Protein AF-X1JF22-F1 (afdb_monomer_lite)

Secondary structure (DSSP, 8-state):
---GGGPPP-S--HHHHHHHHHHHHHTTSB-TTSPBPTT-TTEEE-TTS-EEEEEE-TT-------S-------------TT---EEEEHHHHHHHHHHHHHHHHHHHHHHHHHT--GGG-------STTTTS--HHHHHHTTSS-----

Radius of gyration: 18.26 Å; chains: 1; bounding box: 44×34×52 Å

InterPro domains:
  IPR027980 RamQ-like, C-terminal domain [PF14574] (2-57)
  IPR027980 RamQ-like, C-terminal domain [PF14574] (82-149)
  IPR052911 Corrinoid activation enzyme [PTHR42895] (2-148)

pLDDT: mean 80.98, std 18.31, range [30.81, 97.81]

Sequence (150 aa):
VQTINDIKPVGICGSGILDAIAELLKAGIINRNGKFKTDLDCVRRDSKGEFSYILTPSGGGNRRRENSNVLENSKCFTKRCGEKDISINQKDIVEIQLAKGAIRAGIEVLLEHADISFKDIDRIIIAGAFGSYIDPKNVINIGMFPNVQL

Organism: NCBI:txid412755

Structure (mmCIF, N/CA/C/O backbone):
data_AF-X1JF22-F1
#
_entry.id   AF-X1JF22-F1
#
loop_
_atom_site.group_PDB
_atom_site.id
_atom_site.type_symbol
_atom_site.label_atom_id
_atom_site.label_alt_id
_atom_site.label_comp_id
_atom_site.label_asym_id
_atom_site.label_entity_id
_atom_site.label_seq_id
_atom_site.pdbx_PDB_ins_code
_atom_site.Cartn_x
_atom_site.Cartn_y
_atom_site.Cartn_z
_atom_site.occupancy
_atom_site.B_iso_or_equiv
_atom_site.auth_seq_id
_atom_site.auth_comp_id
_atom_site.auth_asym_id
_atom_site.auth_atom_id
_atom_site.pdbx_PDB_model_num
ATOM 1 N N . VAL A 1 1 ? -1.233 -5.482 -15.614 1.00 69.31 1 VAL A N 1
ATOM 2 C CA . VAL A 1 1 ? -1.020 -4.037 -15.392 1.00 69.31 1 VAL A CA 1
ATOM 3 C C . VAL A 1 1 ? -2.207 -3.332 -15.999 1.00 69.31 1 VAL A C 1
ATOM 5 O O . VAL A 1 1 ? -2.452 -3.551 -17.177 1.00 69.31 1 VAL A O 1
ATOM 8 N N . GLN A 1 2 ? -2.963 -2.602 -15.187 1.00 82.19 2 GLN A N 1
ATOM 9 C CA . GLN A 1 2 ? -4.057 -1.746 -15.636 1.00 82.19 2 GLN A CA 1
ATOM 10 C C . GLN A 1 2 ? -3.565 -0.300 -15.586 1.00 82.19 2 GLN A C 1
ATOM 12 O O . GLN A 1 2 ? -2.798 0.053 -14.688 1.00 82.19 2 GLN A O 1
ATOM 17 N N . THR A 1 3 ? -3.959 0.518 -16.556 1.00 85.69 3 THR A N 1
ATOM 18 C CA . THR A 1 3 ? -3.558 1.925 -16.642 1.00 85.69 3 THR A CA 1
ATOM 19 C C . THR A 1 3 ? -4.784 2.824 -16.743 1.00 85.69 3 THR A C 1
ATOM 21 O O . THR A 1 3 ? -5.867 2.387 -17.132 1.00 85.69 3 THR A O 1
ATOM 24 N N . ILE A 1 4 ? -4.627 4.095 -16.371 1.00 83.94 4 ILE A N 1
ATOM 25 C CA . ILE A 1 4 ? -5.683 5.099 -16.544 1.00 83.94 4 ILE A CA 1
ATOM 26 C C . ILE A 1 4 ? -5.905 5.287 -18.048 1.00 83.94 4 ILE A C 1
ATOM 28 O O . ILE A 1 4 ? -4.940 5.507 -18.776 1.00 83.94 4 ILE A O 1
ATOM 32 N N . ASN A 1 5 ? -7.154 5.203 -18.508 1.00 86.19 5 ASN A N 1
ATOM 33 C CA . ASN A 1 5 ? -7.537 5.286 -19.926 1.00 86.19 5 ASN A CA 1
ATOM 34 C C . ASN A 1 5 ? -6.888 4.228 -20.840 1.00 86.19 5 ASN A C 1
ATOM 36 O O . ASN A 1 5 ? -6.827 4.438 -22.049 1.00 86.19 5 ASN A O 1
ATOM 40 N N . ASP A 1 6 ? -6.376 3.120 -20.289 1.00 83.56 6 ASP A N 1
ATOM 41 C CA . ASP A 1 6 ? -5.754 2.032 -21.059 1.00 83.56 6 ASP A CA 1
ATOM 42 C C . ASP A 1 6 ? -4.573 2.463 -21.960 1.00 83.56 6 ASP A C 1
ATOM 44 O O . ASP A 1 6 ? -4.222 1.783 -22.928 1.00 83.56 6 ASP A O 1
ATOM 48 N N . ILE A 1 7 ? -3.915 3.585 -21.636 1.00 85.25 7 ILE A N 1
ATOM 49 C CA . ILE A 1 7 ? -2.744 4.083 -22.376 1.00 85.25 7 ILE A CA 1
ATOM 50 C C . ILE A 1 7 ? -1.431 3.493 -21.846 1.00 85.25 7 ILE A C 1
ATOM 52 O O . ILE A 1 7 ? -1.379 2.899 -20.765 1.00 85.25 7 ILE A O 1
ATOM 56 N N . LYS A 1 8 ? -0.337 3.679 -22.601 1.00 82.62 8 LYS A N 1
ATOM 57 C CA . LYS A 1 8 ? 1.008 3.229 -22.205 1.00 82.62 8 LYS A CA 1
ATOM 58 C C . LYS A 1 8 ? 1.359 3.778 -20.809 1.00 82.62 8 LYS A C 1
ATOM 60 O O . LYS A 1 8 ? 1.270 4.990 -20.606 1.00 82.62 8 LYS A O 1
ATOM 65 N N . PRO A 1 9 ? 1.775 2.923 -19.857 1.00 86.75 9 PRO A N 1
ATOM 66 C CA . PRO A 1 9 ? 2.125 3.379 -18.521 1.00 86.75 9 PRO A CA 1
ATOM 67 C C . PRO A 1 9 ? 3.393 4.236 -18.572 1.00 86.75 9 PRO A C 1
ATOM 69 O O . PRO A 1 9 ? 4.369 3.882 -19.234 1.00 86.75 9 PRO A O 1
ATOM 72 N N . VAL A 1 10 ? 3.370 5.354 -17.849 1.00 87.38 10 VAL A N 1
ATOM 73 C CA . VAL A 1 10 ? 4.506 6.288 -17.709 1.00 87.38 10 VAL A CA 1
ATOM 74 C C . VAL A 1 10 ? 4.957 6.459 -16.257 1.00 87.38 10 VAL A C 1
ATOM 76 O O . VAL A 1 10 ? 5.963 7.105 -15.988 1.00 87.38 10 VAL A O 1
ATOM 79 N N . GLY A 1 11 ? 4.215 5.878 -15.315 1.00 88.06 11 GLY A N 1
ATOM 80 C CA . GLY A 1 11 ? 4.462 5.977 -13.885 1.00 88.06 11 GLY A CA 1
ATOM 81 C C . GLY A 1 11 ? 3.453 5.156 -13.091 1.00 88.06 11 GLY A C 1
ATOM 82 O O . GLY A 1 11 ? 2.693 4.368 -13.659 1.00 88.06 11 GLY A O 1
ATOM 83 N N . ILE A 1 12 ? 3.459 5.353 -11.775 1.00 89.50 12 ILE A N 1
ATOM 84 C CA . ILE A 1 12 ? 2.607 4.647 -10.815 1.00 89.50 12 ILE A CA 1
ATOM 85 C C . ILE A 1 12 ? 1.778 5.700 -10.070 1.00 89.50 12 ILE A C 1
ATOM 87 O O . ILE A 1 12 ? 2.329 6.684 -9.581 1.00 89.50 12 ILE A O 1
ATOM 91 N N . CYS A 1 13 ? 0.458 5.527 -10.006 1.00 89.50 13 CYS A N 1
ATOM 92 C CA . CYS A 1 13 ? -0.422 6.386 -9.208 1.00 89.50 13 CYS A CA 1
ATOM 93 C C . CYS A 1 13 ? -0.456 5.946 -7.729 1.00 89.50 13 CYS A C 1
ATOM 95 O O . CYS A 1 13 ? 0.029 4.871 -7.382 1.00 89.50 13 CYS A O 1
ATOM 97 N N . GLY A 1 14 ? -1.066 6.761 -6.859 1.00 86.88 14 GLY A N 1
ATOM 98 C CA . GLY A 1 14 ? -1.139 6.497 -5.413 1.00 86.88 14 GLY A CA 1
ATOM 99 C C . GLY A 1 14 ? -1.816 5.171 -5.033 1.00 86.88 14 GLY A C 1
ATOM 100 O O . GLY A 1 14 ? -1.281 4.428 -4.217 1.00 86.88 14 GLY A O 1
ATOM 101 N N . SER A 1 15 ? -2.946 4.824 -5.658 1.00 87.19 15 SER A N 1
ATOM 102 C CA . SER A 1 15 ? -3.576 3.510 -5.447 1.00 87.19 15 SER A CA 1
ATOM 103 C C . SER A 1 15 ? -2.717 2.376 -6.016 1.00 87.19 15 SER A C 1
ATOM 105 O O . SER A 1 15 ? -2.507 1.363 -5.357 1.00 87.19 15 SER A O 1
ATOM 107 N N . GLY A 1 16 ? -2.122 2.588 -7.195 1.00 89.94 16 GLY A N 1
ATOM 108 C CA . GLY A 1 16 ? -1.287 1.596 -7.868 1.00 89.94 16 GLY A CA 1
ATOM 109 C C . GLY A 1 16 ? -0.031 1.200 -7.088 1.00 89.94 16 GLY A C 1
ATOM 110 O O . GLY A 1 16 ? 0.343 0.030 -7.114 1.00 89.94 16 GLY A O 1
ATOM 111 N N . ILE A 1 17 ? 0.616 2.133 -6.377 1.00 91.44 17 ILE A N 1
ATOM 112 C CA . ILE A 1 17 ? 1.798 1.804 -5.563 1.00 91.44 17 ILE A CA 1
ATOM 113 C C . ILE A 1 17 ? 1.416 0.978 -4.330 1.00 91.44 17 ILE A C 1
ATOM 115 O O . ILE A 1 17 ? 2.136 0.046 -3.973 1.00 91.44 17 ILE A O 1
ATOM 119 N N . LEU A 1 18 ? 0.266 1.263 -3.716 1.00 90.62 18 LEU A N 1
ATOM 120 C CA . LEU A 1 18 ? -0.220 0.496 -2.572 1.00 90.62 18 LEU A CA 1
ATOM 121 C C . LEU A 1 18 ? -0.640 -0.913 -2.960 1.00 90.62 18 LEU A C 1
ATOM 123 O O . LEU A 1 18 ? -0.215 -1.861 -2.303 1.00 90.62 18 LEU A O 1
ATOM 127 N N . ASP A 1 19 ? -1.406 -1.057 -4.040 1.00 90.50 19 ASP A N 1
ATOM 128 C CA . ASP A 1 19 ? -1.803 -2.368 -4.552 1.00 90.50 19 ASP A CA 1
ATOM 129 C C . ASP A 1 19 ? -0.579 -3.192 -4.955 1.00 90.50 19 ASP A C 1
ATOM 131 O O . ASP A 1 19 ? -0.483 -4.376 -4.632 1.00 90.50 19 ASP A O 1
ATOM 135 N N . ALA A 1 20 ? 0.407 -2.558 -5.596 1.00 92.12 20 ALA A N 1
ATOM 136 C CA . ALA A 1 20 ? 1.654 -3.224 -5.931 1.00 92.12 20 ALA A CA 1
ATOM 137 C C . ALA A 1 20 ? 2.394 -3.712 -4.678 1.00 92.12 20 ALA A C 1
ATOM 139 O O . ALA A 1 20 ? 2.802 -4.868 -4.634 1.00 92.12 20 ALA A O 1
ATOM 140 N N . ILE A 1 21 ? 2.541 -2.883 -3.641 1.00 94.56 21 ILE A N 1
ATOM 141 C CA . ILE A 1 21 ? 3.206 -3.288 -2.391 1.00 94.56 21 ILE A CA 1
ATOM 142 C C . ILE A 1 21 ? 2.423 -4.383 -1.661 1.00 94.56 21 ILE A C 1
ATOM 144 O O . ILE A 1 21 ? 3.035 -5.324 -1.152 1.00 94.56 21 ILE A O 1
ATOM 148 N N . ALA A 1 22 ? 1.092 -4.298 -1.634 1.00 93.69 22 ALA A N 1
ATOM 149 C CA . ALA A 1 22 ? 0.237 -5.325 -1.050 1.00 93.69 22 ALA A CA 1
ATOM 150 C C . ALA A 1 22 ? 0.435 -6.679 -1.747 1.00 93.69 22 ALA A C 1
ATOM 152 O O . ALA A 1 22 ? 0.639 -7.696 -1.081 1.00 93.69 22 ALA A O 1
ATOM 153 N N . GLU A 1 23 ? 0.465 -6.690 -3.080 1.00 92.94 23 GLU A N 1
ATOM 154 C CA . GLU A 1 23 ? 0.693 -7.907 -3.857 1.00 92.94 23 GLU A CA 1
ATOM 155 C C . GLU A 1 23 ? 2.144 -8.405 -3.757 1.00 92.94 23 GLU A C 1
ATOM 157 O O . GLU A 1 23 ? 2.357 -9.611 -3.647 1.00 92.94 23 GLU A O 1
ATOM 162 N N . LEU A 1 24 ? 3.150 -7.524 -3.689 1.00 93.88 24 LEU A N 1
ATOM 163 C CA . LEU A 1 24 ? 4.543 -7.921 -3.427 1.00 93.88 24 LEU A CA 1
ATOM 164 C C . LEU A 1 24 ? 4.694 -8.596 -2.057 1.00 93.88 24 LEU A C 1
ATOM 166 O O . LEU A 1 24 ? 5.428 -9.581 -1.931 1.00 93.88 24 LEU A O 1
ATOM 170 N N . LEU A 1 25 ? 4.006 -8.080 -1.035 1.00 94.44 25 LEU A N 1
ATOM 171 C CA . LEU A 1 25 ? 3.996 -8.658 0.307 1.00 94.44 25 LEU A CA 1
ATOM 172 C C . LEU A 1 25 ? 3.295 -10.020 0.312 1.00 94.44 25 LEU A C 1
ATOM 174 O O . LEU A 1 25 ? 3.820 -10.987 0.860 1.00 94.44 25 LEU A O 1
ATOM 178 N N . LYS A 1 26 ? 2.131 -10.113 -0.335 1.00 92.56 26 LYS A N 1
ATOM 179 C CA . LYS A 1 26 ? 1.332 -11.341 -0.448 1.00 92.56 26 LYS A CA 1
ATOM 180 C C . LYS A 1 26 ? 2.043 -12.437 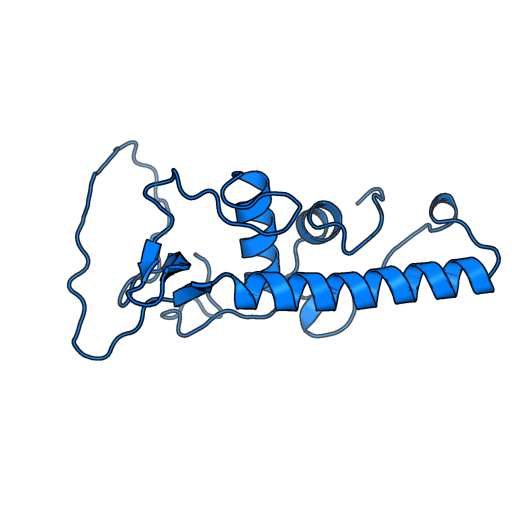-1.241 1.00 92.56 26 LYS A C 1
ATOM 182 O O . LYS A 1 26 ? 2.013 -13.595 -0.838 1.00 92.56 26 LYS A O 1
ATOM 187 N N . ALA A 1 27 ? 2.726 -12.073 -2.325 1.00 92.25 27 ALA A N 1
ATOM 188 C CA . ALA A 1 27 ? 3.573 -12.975 -3.104 1.00 92.25 27 ALA A CA 1
ATOM 189 C C . ALA A 1 27 ? 4.874 -13.350 -2.369 1.00 92.25 27 ALA A C 1
ATOM 191 O O . ALA A 1 27 ? 5.632 -14.197 -2.838 1.00 92.25 27 ALA A O 1
ATOM 192 N N . GLY A 1 28 ? 5.159 -12.717 -1.225 1.00 92.56 28 GLY A N 1
ATOM 193 C CA . GLY A 1 28 ? 6.364 -12.952 -0.443 1.00 92.56 28 GLY A CA 1
ATOM 194 C C . GLY A 1 28 ? 7.642 -12.474 -1.128 1.00 92.56 28 GLY A C 1
ATOM 195 O O . GLY A 1 28 ? 8.713 -12.947 -0.753 1.00 92.56 28 GLY A O 1
ATOM 196 N N . ILE A 1 29 ? 7.540 -11.571 -2.109 1.00 94.75 29 ILE A N 1
ATOM 197 C CA . ILE A 1 29 ? 8.678 -10.921 -2.778 1.00 94.75 29 ILE A CA 1
ATOM 198 C C . ILE A 1 29 ? 9.336 -9.918 -1.829 1.00 94.75 29 ILE A C 1
ATOM 200 O O . ILE A 1 29 ? 10.558 -9.783 -1.811 1.00 94.75 29 ILE A O 1
ATOM 204 N N . ILE A 1 30 ? 8.526 -9.258 -0.999 1.00 95.25 30 ILE A N 1
ATOM 205 C CA . ILE A 1 30 ? 8.992 -8.489 0.154 1.00 95.25 30 ILE A CA 1
ATOM 206 C C . ILE A 1 30 ? 8.508 -9.146 1.445 1.00 95.25 30 ILE A C 1
ATOM 208 O O . ILE A 1 30 ? 7.449 -9.773 1.489 1.00 95.25 30 ILE A O 1
ATOM 212 N N . ASN A 1 31 ? 9.287 -9.014 2.515 1.00 94.56 31 ASN A N 1
ATOM 213 C CA . ASN A 1 31 ? 8.860 -9.433 3.848 1.00 94.56 31 ASN A CA 1
ATOM 214 C C . ASN A 1 31 ? 8.077 -8.318 4.569 1.00 94.56 31 ASN A C 1
ATOM 216 O O . ASN A 1 31 ? 7.958 -7.197 4.078 1.00 94.56 31 ASN A O 1
ATOM 220 N N . ARG A 1 32 ? 7.568 -8.603 5.777 1.00 91.69 32 ARG A N 1
ATOM 221 C CA . ARG A 1 32 ? 6.813 -7.626 6.591 1.00 91.69 32 ARG A CA 1
ATOM 222 C C . ARG A 1 32 ? 7.611 -6.372 6.961 1.00 91.69 32 ARG A C 1
ATOM 224 O O . ARG A 1 32 ? 7.019 -5.319 7.176 1.00 91.69 32 ARG A O 1
ATOM 231 N N . ASN A 1 33 ? 8.938 -6.476 6.985 1.00 93.00 33 ASN A N 1
ATOM 232 C CA . ASN A 1 33 ? 9.834 -5.347 7.232 1.00 93.00 33 ASN A CA 1
ATOM 233 C C . ASN A 1 33 ? 10.095 -4.532 5.955 1.00 93.00 33 ASN A C 1
ATOM 235 O O . ASN A 1 33 ? 10.828 -3.553 6.006 1.00 93.00 33 ASN A O 1
ATOM 239 N N . GLY A 1 34 ? 9.505 -4.912 4.817 1.00 93.00 34 GLY A N 1
ATOM 24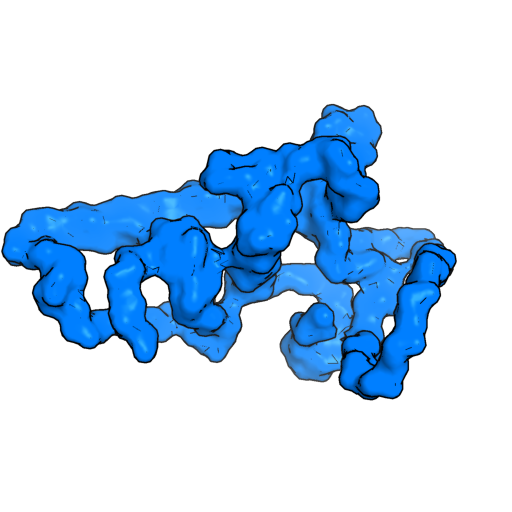0 C CA . GLY A 1 34 ? 9.648 -4.222 3.538 1.00 93.00 34 GLY A CA 1
ATOM 241 C C . GLY A 1 34 ? 10.932 -4.559 2.785 1.00 93.00 34 GLY A C 1
ATOM 242 O O . GLY A 1 34 ? 11.216 -3.913 1.784 1.00 93.00 34 GLY A O 1
ATOM 243 N N . LYS A 1 35 ? 11.716 -5.551 3.229 1.00 94.75 35 LYS A N 1
ATOM 244 C CA . LYS A 1 35 ? 12.933 -5.967 2.518 1.00 94.75 35 LYS A CA 1
ATOM 245 C C . LYS A 1 35 ? 12.597 -6.939 1.399 1.00 94.75 35 LYS A C 1
ATOM 247 O O . LYS A 1 35 ? 11.854 -7.896 1.630 1.00 94.75 35 LYS A O 1
ATOM 252 N N . PHE A 1 36 ? 13.205 -6.732 0.236 1.00 94.69 36 PHE A N 1
ATOM 253 C CA . PHE A 1 36 ? 13.170 -7.702 -0.853 1.00 94.69 36 PHE A CA 1
ATOM 254 C C . PHE A 1 36 ? 13.827 -9.026 -0.459 1.00 94.69 36 PHE A C 1
ATOM 256 O O . PHE A 1 36 ? 14.860 -9.058 0.213 1.00 94.69 36 PHE A O 1
ATOM 263 N N . LYS A 1 37 ? 13.235 -10.121 -0.929 1.00 91.44 37 LYS A N 1
ATOM 264 C CA . LYS A 1 37 ? 13.880 -11.427 -0.980 1.00 91.44 37 LYS A CA 1
ATOM 265 C C . LYS A 1 37 ? 14.850 -11.467 -2.158 1.00 91.44 37 LYS A C 1
ATOM 267 O O . LYS A 1 37 ? 14.462 -11.234 -3.299 1.00 91.44 37 LYS A O 1
ATOM 272 N N . THR A 1 38 ? 16.124 -11.696 -1.860 1.00 85.88 38 THR A N 1
ATOM 273 C CA . THR A 1 38 ? 17.235 -11.549 -2.815 1.00 85.88 38 THR A CA 1
ATOM 274 C C . THR A 1 38 ? 17.524 -12.815 -3.618 1.00 85.88 38 THR A C 1
ATOM 276 O O . THR A 1 38 ? 18.348 -12.787 -4.521 1.00 85.88 38 THR A O 1
ATOM 279 N N . ASP A 1 39 ? 16.884 -13.923 -3.259 1.00 86.06 39 ASP A N 1
ATOM 280 C CA . ASP A 1 39 ? 16.957 -15.237 -3.902 1.00 86.06 39 ASP A CA 1
ATOM 281 C C . ASP A 1 39 ? 15.976 -15.388 -5.077 1.00 86.06 39 ASP A C 1
ATOM 283 O O . ASP A 1 39 ? 15.916 -16.443 -5.700 1.00 86.06 39 ASP A O 1
ATOM 287 N N . LEU A 1 40 ? 15.204 -14.343 -5.389 1.00 83.50 40 LEU A N 1
ATOM 288 C CA . LEU A 1 40 ? 14.202 -14.360 -6.449 1.00 83.50 40 LEU A CA 1
ATOM 289 C C . LEU A 1 40 ? 14.732 -13.726 -7.739 1.00 83.50 40 LEU A C 1
ATOM 291 O O . LEU A 1 40 ? 15.084 -12.547 -7.754 1.00 83.50 40 LEU A O 1
ATOM 295 N N . ASP A 1 41 ? 14.643 -14.459 -8.852 1.00 80.38 41 ASP A N 1
ATOM 296 C CA . ASP A 1 41 ? 15.031 -13.982 -10.193 1.00 80.38 41 ASP A CA 1
ATOM 297 C C . ASP A 1 41 ? 14.274 -12.717 -10.641 1.00 80.38 41 ASP A C 1
ATOM 299 O O . ASP A 1 41 ? 14.742 -11.948 -11.484 1.00 80.38 41 ASP A O 1
ATOM 303 N N . CYS A 1 42 ? 13.075 -12.491 -10.095 1.00 80.19 42 CYS A N 1
ATOM 304 C CA . CYS A 1 42 ? 12.243 -11.334 -10.418 1.00 80.19 42 CYS A CA 1
ATOM 305 C C . CYS A 1 42 ? 12.675 -10.038 -9.709 1.00 80.19 42 CYS A C 1
ATOM 307 O O . CYS A 1 42 ? 12.161 -8.967 -10.044 1.00 80.19 42 CYS A O 1
ATOM 309 N N . VAL A 1 43 ? 13.620 -10.110 -8.766 1.00 87.00 43 VAL A N 1
ATOM 310 C CA . VAL A 1 43 ? 14.194 -8.952 -8.076 1.00 87.00 43 VAL A CA 1
ATOM 311 C C . VAL A 1 43 ? 15.554 -8.639 -8.690 1.00 87.00 43 VAL A C 1
ATOM 313 O O . VAL A 1 43 ? 16.486 -9.437 -8.646 1.00 87.00 43 VAL A O 1
ATOM 316 N N . ARG A 1 44 ? 15.691 -7.443 -9.262 1.00 87.44 44 ARG A N 1
ATOM 317 C CA . ARG A 1 44 ? 16.952 -6.984 -9.847 1.00 87.44 44 ARG A CA 1
ATOM 318 C C . ARG A 1 44 ? 17.775 -6.224 -8.826 1.00 87.44 44 ARG A C 1
ATOM 320 O O . ARG A 1 44 ? 17.232 -5.461 -8.031 1.00 87.44 44 ARG A O 1
ATOM 327 N N . ARG A 1 45 ? 19.092 -6.372 -8.927 1.00 88.56 45 ARG A N 1
ATOM 328 C CA . ARG A 1 45 ? 20.072 -5.576 -8.192 1.00 88.56 45 ARG A CA 1
ATOM 329 C C . ARG A 1 45 ? 20.838 -4.687 -9.165 1.00 88.56 45 ARG A C 1
ATOM 331 O O . ARG A 1 45 ? 21.323 -5.182 -10.182 1.00 88.56 45 ARG A O 1
ATOM 338 N N . ASP A 1 46 ? 20.909 -3.391 -8.888 1.00 85.94 46 ASP A N 1
ATOM 339 C CA . ASP A 1 46 ? 21.659 -2.453 -9.726 1.00 85.94 46 ASP A CA 1
ATOM 340 C C . ASP A 1 46 ? 23.164 -2.425 -9.383 1.00 85.94 46 ASP A C 1
ATOM 342 O O . ASP A 1 46 ? 23.635 -3.121 -8.479 1.00 85.94 46 ASP A O 1
ATOM 346 N N . SER A 1 47 ? 23.940 -1.615 -10.112 1.00 83.94 47 SER A N 1
ATOM 347 C CA . SER A 1 47 ? 25.390 -1.478 -9.901 1.00 83.94 47 SER A CA 1
ATOM 348 C C . SER A 1 47 ? 25.773 -0.838 -8.564 1.00 83.94 47 SER A C 1
ATOM 350 O O . SER A 1 47 ? 26.920 -0.968 -8.140 1.00 83.94 47 SER A O 1
ATOM 352 N N . LYS A 1 48 ? 24.836 -0.162 -7.892 1.00 85.81 48 LYS A N 1
ATOM 353 C CA . LYS A 1 48 ? 25.012 0.402 -6.547 1.00 85.81 48 LYS A CA 1
ATOM 354 C C . LYS A 1 48 ? 24.617 -0.593 -5.456 1.00 85.81 48 LYS A C 1
ATOM 356 O O . LYS A 1 48 ? 24.848 -0.336 -4.280 1.00 85.81 48 LYS A O 1
ATOM 361 N N . GLY A 1 49 ? 24.072 -1.743 -5.844 1.00 84.88 49 GLY A N 1
ATOM 362 C CA . GLY A 1 49 ? 23.637 -2.791 -4.941 1.00 84.88 49 GLY A CA 1
ATOM 363 C C . GLY A 1 49 ? 22.191 -2.651 -4.471 1.00 84.88 49 GLY A C 1
ATOM 364 O O . GLY A 1 49 ? 21.802 -3.436 -3.606 1.00 84.88 49 GLY A O 1
ATOM 365 N N . GLU A 1 50 ? 21.419 -1.719 -5.035 1.00 87.81 50 GLU A N 1
ATOM 366 C CA . GLU A 1 50 ? 20.022 -1.457 -4.686 1.00 87.81 50 GLU A CA 1
ATOM 367 C C . GLU A 1 50 ? 19.083 -2.459 -5.359 1.00 87.81 50 GL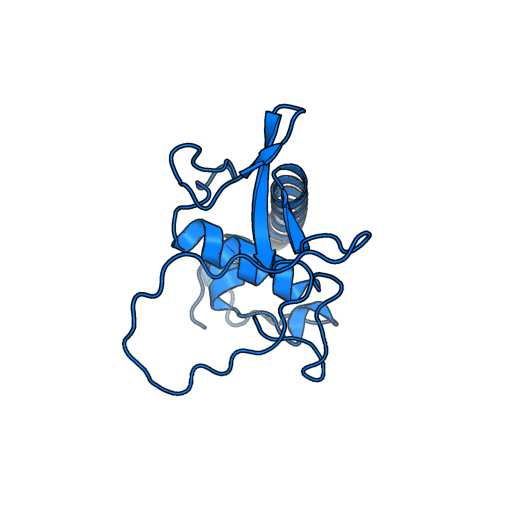U A C 1
ATOM 369 O O . GLU A 1 50 ? 19.241 -2.798 -6.536 1.00 87.81 50 GLU A O 1
ATOM 374 N N . PHE A 1 51 ? 18.082 -2.922 -4.609 1.00 90.94 51 PHE A N 1
ATOM 375 C CA . PHE A 1 51 ? 17.099 -3.887 -5.092 1.00 90.94 51 PHE A CA 1
ATOM 376 C C . PHE A 1 51 ? 15.864 -3.195 -5.670 1.00 90.94 51 PHE A C 1
ATOM 378 O O . PHE A 1 51 ? 15.357 -2.213 -5.120 1.00 90.94 51 PHE A O 1
ATOM 385 N N . SER A 1 52 ? 15.357 -3.740 -6.774 1.00 91.44 52 SER A N 1
ATOM 386 C CA . SER A 1 52 ? 14.148 -3.261 -7.435 1.00 91.44 52 SER A CA 1
ATOM 387 C C . SER A 1 52 ? 13.335 -4.395 -8.049 1.00 91.44 52 SER A C 1
ATOM 389 O O . SER A 1 52 ? 13.873 -5.402 -8.511 1.00 91.44 52 SER A O 1
ATOM 391 N N . TYR A 1 53 ? 12.023 -4.201 -8.091 1.00 92.19 53 TYR A N 1
ATOM 392 C CA . TYR A 1 53 ? 11.082 -5.060 -8.793 1.00 92.19 53 TYR A CA 1
ATOM 393 C C . TYR A 1 53 ? 10.479 -4.304 -9.975 1.00 92.19 53 TYR A C 1
ATOM 395 O O . TYR A 1 53 ? 9.955 -3.201 -9.813 1.00 92.19 53 TYR A O 1
ATOM 403 N N . ILE A 1 54 ? 10.534 -4.888 -11.170 1.00 89.62 54 ILE A N 1
ATOM 404 C CA . ILE A 1 54 ? 9.980 -4.268 -12.379 1.00 89.62 54 ILE A CA 1
ATOM 405 C C . ILE A 1 54 ? 8.502 -4.624 -12.496 1.00 89.62 54 ILE A C 1
ATOM 407 O O . ILE A 1 54 ? 8.151 -5.783 -12.700 1.00 89.62 54 ILE A O 1
ATOM 411 N N . LEU A 1 55 ? 7.638 -3.611 -12.422 1.00 86.44 55 LEU A N 1
ATOM 412 C CA . LEU A 1 55 ? 6.200 -3.769 -12.637 1.00 86.44 55 LEU A CA 1
ATOM 413 C C . LEU A 1 55 ? 5.868 -3.920 -14.117 1.00 86.44 55 LEU A C 1
ATOM 415 O O . LEU A 1 55 ? 5.040 -4.747 -14.496 1.00 86.44 55 LEU A O 1
ATOM 419 N N . THR A 1 56 ? 6.499 -3.101 -14.957 1.00 83.38 56 THR A N 1
ATOM 420 C CA . THR A 1 56 ? 6.376 -3.220 -16.405 1.00 83.38 56 THR A CA 1
ATOM 421 C C . THR A 1 56 ? 7.659 -2.755 -17.093 1.00 83.38 56 THR A C 1
ATOM 423 O O . THR A 1 56 ? 8.208 -1.707 -16.732 1.00 83.38 56 THR A O 1
ATOM 426 N N . PRO A 1 57 ? 8.174 -3.529 -18.062 1.00 74.44 57 PRO A N 1
ATOM 427 C CA . PRO A 1 57 ? 9.331 -3.124 -18.836 1.00 74.44 57 PRO A CA 1
ATOM 428 C C . PRO A 1 57 ? 8.986 -1.959 -19.764 1.00 74.44 57 PRO A C 1
ATOM 430 O O . PRO A 1 57 ? 7.853 -1.797 -20.229 1.00 74.44 57 PRO A O 1
ATOM 433 N N . SER A 1 58 ? 10.013 -1.180 -20.074 1.00 64.75 58 SER A N 1
ATOM 434 C CA . SER A 1 58 ? 10.008 -0.146 -21.104 1.00 64.75 58 SER A CA 1
ATOM 435 C C . SER A 1 58 ? 9.405 -0.673 -22.410 1.00 64.75 58 SER A C 1
ATOM 437 O O . SER A 1 58 ? 9.935 -1.608 -23.009 1.00 64.75 58 SER A O 1
ATOM 439 N N . GLY A 1 59 ? 8.277 -0.102 -22.840 1.00 57.56 59 GLY A N 1
ATOM 440 C CA . GLY A 1 59 ? 7.613 -0.478 -24.094 1.00 57.56 59 GLY A CA 1
ATOM 441 C C . GLY A 1 59 ? 6.479 -1.502 -23.968 1.00 57.56 59 GLY A C 1
ATOM 442 O O . GLY A 1 59 ? 5.824 -1.779 -24.969 1.00 57.56 59 GLY A O 1
ATOM 443 N N . GLY A 1 60 ? 6.198 -2.029 -22.771 1.00 55.50 60 GLY A N 1
ATOM 444 C CA . GLY A 1 60 ? 5.091 -2.959 -22.528 1.00 55.50 60 GLY A CA 1
ATOM 445 C C . GLY A 1 60 ? 3.840 -2.282 -21.957 1.00 55.50 60 GLY A C 1
ATOM 446 O O . GLY A 1 60 ? 3.873 -1.756 -20.845 1.00 55.50 60 GLY A O 1
ATOM 447 N N . GLY A 1 61 ? 2.721 -2.338 -22.688 1.00 48.25 61 GLY A N 1
ATOM 448 C CA . GLY A 1 61 ? 1.385 -1.951 -22.218 1.00 48.25 61 GLY A CA 1
ATOM 449 C C . GLY A 1 61 ? 0.285 -2.805 -22.867 1.00 48.25 61 GLY A C 1
ATOM 450 O O . GLY A 1 61 ? 0.332 -3.047 -24.066 1.00 48.25 61 GLY A O 1
ATOM 451 N N . ASN A 1 62 ? -0.660 -3.269 -22.039 1.00 46.88 62 ASN A N 1
ATOM 452 C CA . ASN A 1 62 ? -1.871 -4.062 -22.315 1.00 46.88 62 ASN A CA 1
ATOM 453 C C . ASN A 1 62 ? -1.724 -5.426 -23.022 1.00 46.88 62 ASN A C 1
ATOM 455 O O . ASN A 1 62 ? -2.102 -5.607 -24.173 1.00 46.88 62 ASN A O 1
ATOM 459 N N . ARG A 1 63 ? -1.346 -6.463 -22.251 1.00 48.75 63 ARG A N 1
ATOM 460 C CA . ARG A 1 63 ? -1.895 -7.814 -22.478 1.00 48.75 63 ARG A CA 1
ATOM 461 C C . ARG A 1 63 ? -3.164 -7.984 -21.638 1.00 48.75 63 ARG A C 1
ATOM 463 O O . ARG A 1 63 ? -3.071 -8.285 -20.446 1.00 48.75 63 ARG A O 1
ATOM 470 N N . ARG A 1 64 ? -4.341 -7.828 -22.263 1.00 40.44 64 ARG A N 1
ATOM 471 C CA . ARG A 1 64 ? -5.541 -8.562 -21.828 1.00 40.44 64 ARG A CA 1
ATOM 472 C C . ARG A 1 64 ? -5.159 -10.041 -21.851 1.00 40.44 64 ARG A C 1
ATOM 474 O O . ARG A 1 64 ? -4.670 -10.532 -22.865 1.00 40.44 64 ARG A O 1
ATOM 481 N N . ARG A 1 65 ? -5.310 -10.732 -20.719 1.00 42.50 65 ARG A N 1
ATOM 482 C CA . ARG A 1 65 ? -5.241 -12.194 -20.687 1.00 42.50 65 ARG A CA 1
ATOM 483 C C . ARG A 1 65 ? -6.480 -12.718 -21.406 1.00 42.50 65 ARG A C 1
ATOM 485 O O . ARG A 1 65 ? -7.501 -12.945 -20.772 1.00 42.50 65 ARG A O 1
ATOM 492 N N . GLU A 1 66 ? -6.398 -12.876 -22.718 1.00 35.91 66 GLU A N 1
ATOM 493 C CA . GLU A 1 66 ? -7.243 -13.845 -23.404 1.00 35.91 66 GLU A CA 1
ATOM 494 C C . GLU A 1 66 ? -6.561 -15.204 -23.250 1.00 35.91 66 GLU A C 1
ATOM 496 O O . GLU A 1 66 ? -5.453 -15.429 -23.725 1.00 35.91 66 GLU A O 1
ATOM 501 N N . ASN A 1 67 ? -7.190 -16.033 -22.420 1.00 40.31 67 ASN A N 1
ATOM 502 C CA . ASN A 1 67 ? -7.054 -17.478 -22.276 1.00 40.31 67 ASN A CA 1
ATOM 503 C C . ASN A 1 67 ? -6.033 -18.158 -23.206 1.00 40.31 67 ASN A C 1
ATOM 505 O O . ASN A 1 67 ? -6.371 -18.554 -24.317 1.00 40.31 67 ASN A O 1
ATOM 509 N N . SER A 1 68 ? -4.828 -18.428 -22.708 1.00 37.28 68 SER A N 1
ATOM 510 C CA . SER A 1 68 ? -4.013 -19.516 -23.249 1.00 37.28 68 SER A CA 1
ATOM 511 C C . SER A 1 68 ? -2.949 -19.938 -22.245 1.00 37.28 68 SER A C 1
ATOM 513 O O . SER A 1 68 ? -2.057 -19.166 -21.888 1.00 37.28 68 SER A O 1
ATOM 515 N N . ASN A 1 69 ? -3.064 -21.185 -21.803 1.00 41.69 69 ASN A N 1
ATOM 516 C CA . ASN A 1 69 ? -2.038 -21.938 -21.102 1.00 41.69 69 ASN A CA 1
ATOM 517 C C . ASN A 1 69 ? -0.764 -21.993 -21.951 1.00 41.69 69 ASN A C 1
ATOM 519 O O . ASN A 1 69 ? -0.654 -22.882 -22.784 1.00 41.69 69 ASN A O 1
ATOM 523 N N . VAL A 1 70 ? 0.195 -21.088 -21.752 1.00 34.28 70 VAL A N 1
ATOM 524 C CA . VAL A 1 70 ? 1.579 -21.302 -22.199 1.00 34.28 70 VAL A CA 1
ATOM 525 C C . VAL A 1 70 ? 2.534 -20.603 -21.230 1.00 34.28 70 VAL A C 1
ATOM 527 O O . VAL A 1 70 ? 2.580 -19.377 -21.128 1.00 34.28 70 VAL A O 1
ATOM 530 N N . LEU A 1 71 ? 3.305 -21.424 -20.517 1.00 40.12 71 LEU A N 1
ATOM 531 C CA . LEU A 1 71 ? 4.629 -21.088 -20.007 1.00 40.12 71 LEU A CA 1
ATOM 532 C C . LEU A 1 71 ? 5.492 -20.643 -21.196 1.00 40.12 71 LEU A C 1
ATOM 534 O O . LEU A 1 71 ? 6.025 -21.484 -21.911 1.00 40.12 71 LEU A O 1
ATOM 538 N N . GLU A 1 72 ? 5.610 -19.341 -21.444 1.00 33.94 72 GLU A N 1
ATOM 539 C CA . GLU A 1 72 ? 6.553 -18.830 -22.441 1.00 33.94 72 GLU A CA 1
ATOM 540 C C . GLU A 1 72 ? 7.595 -17.939 -21.770 1.00 33.94 72 GLU A C 1
ATOM 542 O O . GLU A 1 72 ? 7.383 -16.762 -21.465 1.00 33.94 72 GLU A O 1
ATOM 547 N N . ASN A 1 73 ? 8.731 -18.588 -21.533 1.00 33.06 73 ASN A N 1
ATOM 548 C CA . ASN A 1 73 ? 10.027 -18.028 -21.209 1.00 33.06 73 ASN A CA 1
ATOM 549 C C . ASN A 1 73 ? 10.333 -16.777 -22.052 1.00 33.06 73 ASN A C 1
ATOM 551 O O . ASN A 1 73 ? 10.184 -16.770 -23.272 1.00 33.06 73 ASN A O 1
ATOM 555 N N . SER A 1 74 ? 10.838 -15.742 -21.382 1.00 39.56 74 SER A N 1
ATOM 556 C CA . SER A 1 74 ? 11.840 -14.821 -21.927 1.00 39.56 74 SER A CA 1
ATOM 557 C C . SER A 1 74 ? 11.578 -14.228 -23.321 1.00 39.56 74 SER A C 1
ATOM 559 O O . SER A 1 74 ? 12.442 -14.287 -24.193 1.00 39.56 74 SER A O 1
ATOM 561 N N . LYS A 1 75 ? 10.446 -13.545 -23.541 1.00 36.88 75 LYS A N 1
ATOM 562 C CA . LYS A 1 75 ? 10.385 -12.545 -24.626 1.00 36.88 75 LYS A CA 1
ATOM 563 C C . LYS A 1 75 ? 11.095 -11.275 -24.161 1.00 36.88 75 LYS A C 1
ATOM 565 O O . LYS A 1 75 ? 10.520 -10.424 -23.487 1.00 36.88 75 LYS A O 1
ATOM 570 N N . CYS A 1 76 ? 12.388 -11.219 -24.476 1.00 30.81 76 CYS A N 1
ATOM 571 C CA . CYS A 1 76 ? 13.253 -10.062 -24.291 1.00 30.81 76 CYS A CA 1
ATOM 572 C C . CYS A 1 76 ? 12.631 -8.856 -25.013 1.00 30.81 76 CYS A C 1
ATOM 574 O O . CYS A 1 76 ? 12.516 -8.842 -26.238 1.00 30.81 76 CYS A O 1
ATOM 576 N N . PHE A 1 77 ? 12.171 -7.871 -24.243 1.00 42.88 77 PHE A N 1
ATOM 577 C CA . PHE A 1 77 ? 11.646 -6.620 -24.777 1.00 42.88 77 PHE A CA 1
ATOM 578 C C . PHE A 1 77 ? 12.795 -5.849 -25.435 1.00 42.88 77 PHE A C 1
ATOM 580 O O . PHE A 1 77 ? 13.813 -5.581 -24.795 1.00 42.88 77 PHE A O 1
ATOM 587 N N . THR A 1 78 ? 12.645 -5.471 -26.705 1.00 39.53 78 THR A N 1
ATOM 588 C CA . THR A 1 78 ? 13.581 -4.566 -27.381 1.00 39.53 78 THR A CA 1
ATOM 589 C C . THR A 1 78 ? 13.479 -3.183 -26.743 1.00 39.53 78 THR A C 1
ATOM 591 O O . THR A 1 78 ? 12.601 -2.388 -27.082 1.00 39.53 78 THR A O 1
ATOM 594 N N . LYS A 1 79 ? 14.363 -2.908 -25.782 1.00 43.97 79 LYS A N 1
ATOM 595 C CA . LYS A 1 79 ? 14.475 -1.617 -25.101 1.00 43.97 79 LYS A CA 1
ATOM 596 C C . LYS A 1 79 ? 14.862 -0.539 -26.117 1.00 43.97 79 LYS A C 1
ATOM 598 O O . LYS A 1 79 ? 15.970 -0.561 -26.650 1.00 43.97 79 LYS A O 1
ATOM 603 N N . ARG A 1 80 ? 13.974 0.425 -26.381 1.00 47.47 80 ARG A N 1
ATOM 604 C CA . ARG A 1 80 ? 14.352 1.645 -27.111 1.00 47.47 80 ARG A CA 1
ATOM 605 C C . ARG A 1 80 ? 15.299 2.475 -26.240 1.00 47.47 80 ARG A C 1
ATOM 607 O O . ARG A 1 80 ? 15.051 2.645 -25.045 1.00 47.47 80 ARG A O 1
ATOM 614 N N . CYS A 1 81 ? 16.381 2.987 -26.833 1.00 40.78 81 CYS A N 1
ATOM 615 C CA . CYS A 1 81 ? 17.300 3.908 -26.162 1.00 40.78 81 CYS A CA 1
ATOM 616 C C . CYS A 1 81 ? 16.510 5.074 -25.546 1.00 40.78 81 CYS A C 1
ATOM 618 O O . CYS A 1 81 ? 15.814 5.788 -26.260 1.00 40.78 81 CYS A O 1
ATOM 620 N N . GLY A 1 82 ? 16.607 5.238 -24.224 1.00 54.16 82 GLY A N 1
ATOM 621 C CA . GLY A 1 82 ? 15.939 6.305 -23.473 1.00 54.16 82 GLY A CA 1
ATOM 622 C C . GLY A 1 82 ? 14.666 5.903 -22.718 1.00 54.16 82 GLY A C 1
ATOM 623 O O . GLY A 1 82 ? 14.270 6.637 -21.816 1.00 54.16 82 GLY A O 1
ATOM 624 N N . GLU A 1 83 ? 14.053 4.745 -22.994 1.00 64.50 83 GLU A N 1
ATOM 625 C CA . GLU A 1 83 ? 12.915 4.278 -22.189 1.00 64.50 83 GLU A CA 1
ATOM 626 C C . GLU A 1 83 ? 13.396 3.633 -20.872 1.00 64.50 83 GLU A C 1
ATOM 628 O O . GLU A 1 83 ? 14.356 2.849 -20.851 1.00 64.50 83 GLU A O 1
ATOM 633 N N . LYS A 1 84 ? 12.753 4.019 -19.760 1.00 71.19 84 LYS A N 1
ATOM 634 C CA . LYS A 1 84 ? 13.028 3.514 -18.408 1.00 71.19 84 LYS A CA 1
ATOM 635 C C . LYS A 1 84 ? 11.922 2.565 -17.967 1.00 71.19 84 LYS A C 1
ATOM 637 O O . LYS A 1 84 ? 10.742 2.843 -18.169 1.00 71.19 84 LYS A O 1
ATOM 642 N N . ASP A 1 85 ? 12.333 1.464 -17.344 1.00 84.75 85 ASP A N 1
ATOM 643 C CA . ASP A 1 85 ? 11.407 0.498 -16.765 1.00 84.75 85 ASP A CA 1
ATOM 644 C C . ASP A 1 85 ? 10.643 1.169 -15.620 1.00 84.75 85 ASP A C 1
ATOM 646 O O . ASP A 1 85 ? 11.197 2.001 -14.897 1.00 84.75 85 ASP A O 1
ATOM 650 N N . ILE A 1 86 ? 9.374 0.800 -15.447 1.00 89.25 86 ILE A N 1
ATOM 651 C CA . ILE A 1 86 ? 8.607 1.222 -14.278 1.00 89.25 86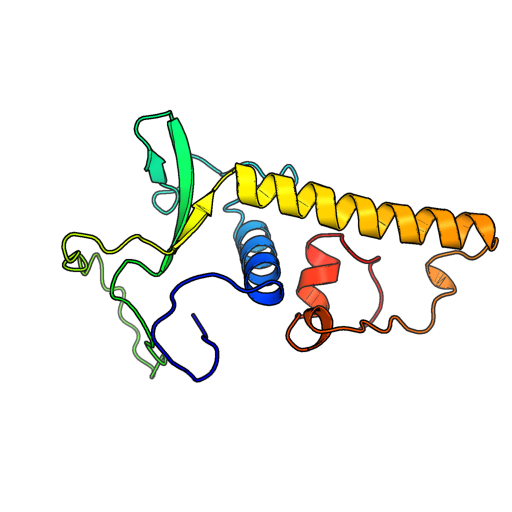 ILE A CA 1
ATOM 652 C C . ILE A 1 86 ? 8.833 0.163 -13.209 1.00 89.25 86 ILE A C 1
ATOM 654 O O . ILE A 1 86 ? 8.390 -0.983 -13.334 1.00 89.25 86 ILE A O 1
ATOM 658 N N . SER A 1 87 ? 9.559 0.555 -12.171 1.00 91.25 87 SER A N 1
ATOM 659 C CA . SER A 1 87 ? 9.991 -0.318 -11.087 1.00 91.25 87 SER A CA 1
ATOM 660 C C . SER A 1 87 ? 9.682 0.286 -9.726 1.00 91.25 87 SER A C 1
ATOM 662 O O . SER A 1 87 ? 9.640 1.504 -9.592 1.00 91.25 87 SER A O 1
ATOM 664 N N . ILE A 1 88 ? 9.552 -0.580 -8.726 1.00 94.00 88 ILE A N 1
ATOM 665 C CA . ILE A 1 88 ? 9.522 -0.226 -7.306 1.00 94.00 88 ILE A CA 1
ATOM 666 C C . ILE A 1 88 ? 10.876 -0.595 -6.714 1.00 94.00 88 ILE A C 1
ATOM 668 O O . ILE A 1 88 ? 11.332 -1.726 -6.888 1.00 94.00 88 ILE A O 1
ATOM 672 N N . ASN A 1 89 ? 11.515 0.338 -6.020 1.00 94.25 89 ASN A N 1
ATOM 673 C CA . ASN A 1 89 ? 12.771 0.105 -5.312 1.00 94.25 89 ASN A CA 1
ATOM 674 C C . ASN A 1 89 ? 12.571 0.073 -3.785 1.00 94.25 89 ASN A C 1
ATOM 676 O O . ASN A 1 89 ? 11.473 0.274 -3.263 1.00 94.25 89 ASN A O 1
ATOM 680 N N . GLN A 1 90 ? 13.658 -0.189 -3.057 1.00 94.38 90 GLN A N 1
ATOM 681 C CA . GLN A 1 90 ? 13.628 -0.281 -1.598 1.00 94.38 90 GLN A CA 1
ATOM 682 C C . GLN A 1 90 ? 13.210 1.031 -0.915 1.00 94.38 90 GLN A C 1
ATOM 684 O O . GLN A 1 90 ? 12.514 0.990 0.100 1.00 94.38 90 GLN A O 1
ATOM 689 N N . LYS A 1 91 ? 13.607 2.183 -1.466 1.00 94.19 91 LYS A N 1
ATOM 690 C CA . LYS A 1 91 ? 13.239 3.503 -0.944 1.00 94.19 91 LYS A CA 1
ATOM 691 C C . LYS A 1 91 ? 11.739 3.752 -1.087 1.00 94.19 91 LYS A C 1
ATOM 693 O O . LYS A 1 91 ? 11.120 4.195 -0.129 1.00 94.19 91 LYS A O 1
ATOM 698 N N . ASP A 1 92 ? 11.148 3.395 -2.225 1.00 95.06 92 ASP A N 1
ATOM 699 C CA . ASP A 1 92 ? 9.706 3.543 -2.456 1.00 95.06 92 ASP A CA 1
ATOM 700 C C . ASP A 1 92 ? 8.890 2.753 -1.415 1.00 95.06 92 ASP A C 1
ATOM 702 O O . ASP A 1 92 ? 7.892 3.244 -0.890 1.00 95.06 92 ASP A O 1
ATOM 706 N N . ILE A 1 93 ? 9.345 1.544 -1.060 1.00 95.38 93 ILE A N 1
ATOM 707 C CA . ILE A 1 93 ? 8.709 0.725 -0.014 1.00 95.38 93 ILE A CA 1
ATOM 708 C C . ILE A 1 93 ? 8.792 1.416 1.350 1.00 95.38 93 ILE A C 1
ATOM 710 O O . ILE A 1 93 ? 7.802 1.440 2.082 1.00 95.38 93 ILE A O 1
ATOM 714 N N . VAL A 1 94 ? 9.952 1.986 1.687 1.00 95.62 94 VAL A N 1
ATOM 715 C CA . VAL A 1 94 ? 10.150 2.700 2.956 1.00 95.62 94 VAL A CA 1
ATOM 716 C C . VAL A 1 94 ? 9.234 3.922 3.046 1.00 95.62 94 VAL A C 1
ATOM 718 O O . VAL A 1 94 ? 8.584 4.106 4.071 1.00 95.62 94 VAL A O 1
ATOM 721 N N . GLU A 1 95 ? 9.100 4.711 1.979 1.00 96.00 95 GLU A N 1
ATOM 722 C CA . GLU A 1 95 ? 8.194 5.871 1.961 1.00 96.00 95 GLU A CA 1
ATOM 723 C C . GLU A 1 95 ? 6.735 5.463 2.203 1.00 96.00 95 GLU A C 1
ATOM 725 O O . GLU A 1 95 ? 6.012 6.106 2.966 1.00 96.00 95 GLU A O 1
ATOM 730 N N . ILE A 1 96 ? 6.300 4.339 1.630 1.00 94.38 96 ILE A N 1
ATOM 731 C CA . ILE A 1 96 ? 4.950 3.819 1.867 1.00 94.38 96 ILE A CA 1
ATOM 732 C C . ILE A 1 96 ? 4.788 3.294 3.295 1.00 94.38 96 ILE A C 1
ATOM 734 O O . ILE A 1 96 ? 3.732 3.486 3.899 1.00 94.38 96 ILE A O 1
ATOM 738 N N . GLN A 1 97 ? 5.821 2.671 3.867 1.00 95.56 97 GLN A N 1
ATOM 739 C CA . GLN A 1 97 ? 5.811 2.265 5.273 1.00 95.56 97 GLN A CA 1
ATOM 740 C C . GLN A 1 97 ? 5.676 3.467 6.216 1.00 95.56 97 GLN A C 1
ATOM 742 O O . GLN A 1 97 ? 4.896 3.398 7.168 1.00 95.56 97 GLN A O 1
ATOM 747 N N . LEU A 1 98 ? 6.384 4.563 5.933 1.00 95.50 98 LEU A N 1
ATOM 748 C CA . LEU A 1 98 ? 6.280 5.811 6.689 1.00 95.50 98 LEU A CA 1
ATOM 749 C C . LEU A 1 98 ? 4.882 6.419 6.557 1.00 95.50 98 LEU A C 1
ATOM 751 O O . LEU A 1 98 ? 4.248 6.724 7.567 1.00 95.50 98 LEU A O 1
ATOM 755 N N . ALA A 1 99 ? 4.364 6.517 5.331 1.00 93.19 99 ALA A N 1
ATOM 756 C CA . ALA A 1 99 ? 3.036 7.061 5.070 1.00 93.19 99 ALA A CA 1
ATOM 757 C C . ALA A 1 99 ? 1.933 6.259 5.780 1.00 93.19 99 ALA A C 1
ATOM 759 O O . ALA A 1 99 ? 1.105 6.839 6.486 1.00 93.19 99 ALA A O 1
ATOM 760 N N . LYS A 1 100 ? 1.939 4.921 5.668 1.00 92.69 100 LYS A N 1
ATOM 761 C CA . LYS A 1 100 ? 0.947 4.095 6.375 1.00 92.69 100 LYS A CA 1
ATOM 762 C C . LYS A 1 100 ? 1.112 4.173 7.892 1.00 92.69 100 LYS A C 1
ATOM 764 O O . LYS A 1 100 ? 0.114 4.117 8.602 1.00 92.69 100 LYS A O 1
ATOM 769 N N . GLY A 1 101 ? 2.351 4.286 8.381 1.00 95.19 101 GLY A N 1
ATOM 770 C CA . GLY A 1 101 ? 2.654 4.398 9.804 1.00 95.19 101 GLY A CA 1
ATOM 771 C C . GLY A 1 101 ? 2.065 5.675 10.390 1.00 95.19 101 GLY A C 1
ATOM 772 O O . GLY A 1 101 ? 1.398 5.619 11.416 1.00 95.19 101 GLY A O 1
ATOM 773 N N . ALA A 1 102 ? 2.221 6.797 9.685 1.00 95.94 102 ALA A N 1
ATOM 774 C CA . ALA A 1 102 ? 1.626 8.072 10.070 1.00 95.94 102 ALA A CA 1
ATOM 775 C C . ALA A 1 102 ? 0.091 8.004 10.120 1.00 95.94 102 ALA A C 1
ATOM 777 O O . ALA A 1 102 ? -0.514 8.453 11.091 1.00 95.94 102 ALA A O 1
ATOM 778 N N . ILE A 1 103 ? -0.543 7.395 9.111 1.00 93.19 103 ILE A N 1
ATOM 779 C CA . ILE A 1 103 ? -2.005 7.236 9.074 1.00 93.19 103 ILE A CA 1
ATOM 780 C C . ILE A 1 103 ? -2.486 6.348 10.223 1.00 93.19 103 ILE A C 1
ATOM 782 O O . ILE A 1 103 ? -3.407 6.723 10.945 1.00 93.19 103 ILE A O 1
ATOM 786 N N . ARG A 1 104 ? -1.842 5.195 10.431 1.00 93.69 104 ARG A N 1
ATOM 787 C CA . ARG A 1 104 ? -2.202 4.262 11.499 1.00 93.69 104 ARG A CA 1
ATOM 788 C C . ARG A 1 104 ? -2.048 4.893 12.882 1.00 93.69 104 ARG A C 1
ATOM 790 O O . ARG A 1 104 ? -2.964 4.779 13.689 1.00 93.69 104 ARG A O 1
ATOM 797 N N . ALA A 1 105 ? -0.941 5.595 13.117 1.00 96.25 105 ALA A N 1
ATOM 798 C CA . ALA A 1 105 ? -0.699 6.309 14.364 1.00 96.25 105 ALA A CA 1
ATOM 799 C C . ALA A 1 105 ? -1.746 7.405 14.601 1.00 96.25 105 ALA A C 1
ATOM 801 O O . ALA A 1 105 ? -2.274 7.515 15.701 1.00 96.25 105 ALA A O 1
ATOM 802 N N . GLY A 1 106 ? -2.100 8.178 13.568 1.00 96.25 106 GLY A N 1
ATOM 803 C CA . GLY A 1 106 ? -3.149 9.194 13.673 1.00 96.25 106 GLY A CA 1
ATOM 804 C C . GLY A 1 106 ? -4.502 8.604 14.076 1.00 96.25 106 GLY A C 1
ATOM 805 O O . GLY A 1 106 ? -5.180 9.162 14.932 1.00 96.25 106 GLY A O 1
ATOM 806 N N . ILE A 1 107 ? -4.875 7.452 13.511 1.00 94.00 107 ILE A N 1
ATOM 807 C CA . ILE A 1 107 ? -6.107 6.747 13.890 1.00 94.00 107 ILE A CA 1
ATOM 808 C C . ILE A 1 107 ? -6.039 6.283 15.348 1.00 94.00 107 ILE A C 1
ATOM 810 O O . ILE A 1 107 ? -6.976 6.524 16.100 1.00 94.00 107 ILE A O 1
ATOM 814 N N . GLU A 1 108 ? -4.941 5.642 15.753 1.00 94.06 108 GLU A N 1
ATOM 815 C CA . GLU A 1 108 ? -4.772 5.122 17.117 1.00 94.06 108 GLU A CA 1
ATOM 816 C C . GLU A 1 108 ? -4.838 6.234 18.167 1.00 94.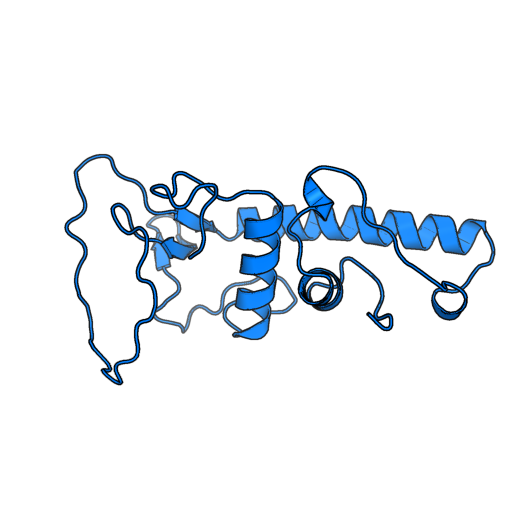06 108 GLU A C 1
ATOM 818 O O . GLU A 1 108 ? -5.579 6.100 19.135 1.00 94.06 108 GLU A O 1
ATOM 823 N N . VAL A 1 109 ? -4.162 7.360 17.927 1.00 97.19 109 VAL A N 1
ATOM 824 C CA . VAL A 1 109 ? -4.189 8.526 18.823 1.00 97.19 109 VAL A CA 1
ATOM 825 C C . VAL A 1 109 ? -5.597 9.105 18.949 1.00 97.19 109 VAL A C 1
ATOM 827 O O . VAL A 1 109 ? -6.020 9.453 20.047 1.00 97.19 109 VAL A O 1
ATOM 830 N N . LEU A 1 110 ? -6.342 9.218 17.844 1.00 96.56 110 LEU A N 1
ATOM 831 C CA . LEU A 1 110 ? -7.706 9.754 17.880 1.00 96.56 110 LEU A CA 1
ATOM 832 C C . LEU A 1 110 ? -8.670 8.832 18.634 1.00 96.56 110 LEU A C 1
ATOM 834 O O . LEU A 1 110 ? -9.521 9.322 19.371 1.00 96.56 110 LEU A O 1
ATOM 838 N N . LEU A 1 111 ? -8.529 7.518 18.462 1.00 94.62 111 LEU A N 1
ATOM 839 C CA . LEU A 1 111 ? -9.330 6.527 19.178 1.00 94.62 111 LEU A CA 1
ATOM 840 C C . LEU A 1 111 ? -9.023 6.524 20.676 1.00 94.62 111 LEU A C 1
ATOM 842 O O . LEU A 1 111 ? -9.948 6.564 21.483 1.00 94.62 111 LEU A O 1
ATOM 846 N N . GLU A 1 112 ? -7.738 6.560 21.036 1.00 95.81 112 GLU A N 1
ATOM 847 C CA . GLU A 1 112 ? -7.292 6.679 22.426 1.00 95.81 112 GLU A CA 1
ATOM 848 C C . GLU A 1 112 ? -7.848 7.951 23.078 1.00 95.81 112 GLU A C 1
ATOM 850 O O . GLU A 1 112 ? -8.385 7.900 24.180 1.00 95.81 112 GLU A O 1
ATOM 855 N N . HIS A 1 113 ? -7.796 9.087 22.377 1.00 97.81 113 HIS A N 1
ATOM 856 C CA . HIS A 1 113 ? -8.304 10.356 22.901 1.00 97.81 113 HIS A CA 1
ATOM 857 C C . HIS A 1 113 ? -9.830 10.379 23.073 1.00 97.81 113 HIS A C 1
ATOM 859 O O . HIS A 1 113 ? -10.344 11.129 23.901 1.00 97.81 113 HIS A O 1
ATOM 865 N N . ALA A 1 114 ? -10.553 9.584 22.282 1.00 97.38 114 ALA A N 1
ATOM 866 C CA . ALA A 1 114 ? -12.004 9.462 22.354 1.00 97.38 114 ALA A CA 1
ATOM 867 C C . ALA A 1 114 ? -12.481 8.373 23.333 1.00 97.38 114 ALA A C 1
ATOM 869 O O . ALA A 1 114 ? -13.688 8.246 23.519 1.00 97.38 114 ALA A O 1
ATOM 870 N N . ASP A 1 115 ? -11.566 7.601 23.935 1.00 96.88 115 ASP A N 1
ATOM 871 C CA . ASP A 1 115 ? -11.867 6.391 24.718 1.00 96.88 115 ASP A CA 1
ATOM 872 C C . ASP A 1 115 ? -12.717 5.369 23.928 1.00 96.88 115 ASP A C 1
ATOM 874 O O . ASP A 1 115 ? -13.632 4.729 24.443 1.00 96.88 115 ASP A O 1
ATOM 878 N N . ILE A 1 116 ? -12.429 5.244 22.627 1.00 94.81 116 ILE A N 1
ATOM 879 C CA . ILE A 1 116 ? -13.113 4.338 21.696 1.00 94.81 116 ILE A CA 1
ATOM 880 C C . ILE A 1 116 ? -12.133 3.247 21.277 1.00 94.81 116 ILE A C 1
ATOM 882 O O . ILE A 1 116 ? -10.997 3.524 20.891 1.00 94.81 116 ILE A O 1
ATOM 886 N N . SER A 1 117 ? -12.563 1.987 21.287 1.00 91.31 117 SER A N 1
ATOM 887 C CA . SER A 1 117 ? -11.754 0.894 20.757 1.00 91.31 117 SER A CA 1
ATOM 888 C C . SER A 1 117 ? -12.020 0.676 19.266 1.00 91.31 117 SER A C 1
ATOM 890 O O . SER A 1 117 ? -13.081 0.987 18.732 1.00 91.31 117 SER A O 1
ATOM 892 N N . PHE A 1 118 ? -11.085 0.026 18.570 1.00 87.50 118 PHE A N 1
ATOM 893 C CA . PHE A 1 118 ? -11.291 -0.364 17.169 1.00 87.50 118 PHE A CA 1
ATOM 894 C C . PHE A 1 118 ? -12.532 -1.237 16.927 1.00 87.50 118 PHE A C 1
ATOM 896 O O . PHE A 1 118 ? -13.021 -1.280 15.801 1.00 87.50 118 PHE A O 1
ATOM 903 N N . LYS A 1 119 ? -13.017 -1.961 17.944 1.00 87.69 119 LYS A N 1
ATOM 904 C CA . LYS A 1 119 ? -14.200 -2.828 17.825 1.00 87.69 119 LYS A CA 1
ATOM 905 C C . LYS A 1 119 ? -15.504 -2.039 17.794 1.00 87.69 119 LYS A C 1
ATOM 907 O O . LYS A 1 119 ? -16.505 -2.576 17.338 1.00 87.69 119 LYS A O 1
ATOM 912 N N . ASP A 1 120 ? -15.465 -0.796 18.255 1.00 90.19 120 ASP A N 1
ATOM 913 C CA . ASP A 1 120 ? -16.619 0.095 18.330 1.00 90.19 120 ASP A CA 1
ATOM 914 C C . ASP A 1 120 ? -16.817 0.876 17.016 1.00 90.19 120 ASP A C 1
ATOM 916 O O . ASP A 1 120 ? -17.719 1.699 16.898 1.00 90.19 120 ASP A O 1
ATOM 920 N N . ILE A 1 121 ? -15.961 0.641 16.012 1.00 88.25 121 ILE A N 1
ATOM 921 C CA . ILE A 1 121 ? -16.035 1.292 14.704 1.00 88.25 121 ILE A CA 1
ATOM 922 C C . ILE A 1 121 ? -16.940 0.498 13.764 1.00 88.25 121 ILE A C 1
ATOM 924 O O . ILE A 1 121 ? -16.554 -0.548 13.245 1.00 88.25 121 ILE A O 1
ATOM 928 N N . ASP A 1 122 ? -18.113 1.059 13.470 1.00 87.69 122 ASP A N 1
ATOM 929 C CA . ASP A 1 122 ? -19.090 0.453 12.557 1.00 87.69 122 ASP A CA 1
ATOM 930 C C . ASP A 1 122 ? -18.685 0.551 11.079 1.00 87.69 122 ASP A C 1
ATOM 932 O O . ASP A 1 122 ? -19.042 -0.299 10.259 1.00 87.69 122 ASP A O 1
ATOM 936 N N . ARG A 1 123 ? -17.994 1.633 10.694 1.00 86.88 123 ARG A N 1
ATOM 937 C CA . ARG A 1 123 ? -17.668 1.917 9.290 1.00 86.88 123 ARG A CA 1
ATOM 938 C C . ARG A 1 123 ? -16.423 2.781 9.145 1.00 86.88 123 ARG A C 1
ATOM 940 O O . ARG A 1 123 ? -16.253 3.771 9.848 1.00 86.88 123 ARG A O 1
ATOM 947 N N . ILE A 1 124 ? -15.616 2.464 8.134 1.00 86.38 124 ILE A N 1
ATOM 948 C CA . ILE A 1 124 ? -14.502 3.296 7.671 1.00 86.38 124 ILE A CA 1
ATOM 949 C C . ILE A 1 124 ? -14.867 3.883 6.306 1.00 86.38 124 ILE A C 1
ATOM 951 O O . ILE A 1 124 ? -15.270 3.158 5.399 1.00 86.38 124 ILE A O 1
ATOM 955 N N . ILE A 1 125 ? -14.724 5.201 6.155 1.00 88.06 125 ILE A N 1
ATOM 956 C CA . ILE A 1 125 ? -14.960 5.911 4.893 1.00 88.06 125 ILE A CA 1
ATOM 957 C C . ILE A 1 125 ? -13.637 6.517 4.434 1.00 88.06 125 ILE A C 1
ATOM 959 O O . ILE A 1 125 ? -13.030 7.311 5.149 1.00 88.06 125 ILE A O 1
ATOM 963 N N . ILE A 1 126 ? -13.197 6.152 3.229 1.00 86.00 126 ILE A N 1
ATOM 964 C CA . ILE A 1 126 ? -11.973 6.684 2.623 1.00 86.00 126 ILE A CA 1
ATOM 965 C C . ILE A 1 126 ? -12.367 7.778 1.632 1.00 86.00 126 ILE A C 1
ATOM 967 O O . ILE A 1 126 ? -13.078 7.522 0.662 1.00 86.00 126 ILE A O 1
ATOM 971 N N . ALA A 1 127 ? -11.894 8.998 1.874 1.00 85.00 127 ALA A N 1
ATOM 972 C CA . ALA A 1 127 ? -12.169 10.160 1.035 1.00 85.00 127 ALA A CA 1
ATOM 973 C C . ALA A 1 127 ? -10.927 10.618 0.246 1.00 85.00 127 ALA A C 1
ATOM 975 O O . ALA A 1 127 ? -9.794 10.225 0.530 1.00 85.00 127 ALA A O 1
ATOM 976 N N . GLY A 1 128 ? -11.149 11.488 -0.743 1.00 81.94 128 GLY A N 1
ATOM 977 C CA . GLY A 1 128 ? -10.104 12.068 -1.592 1.00 81.94 128 GLY A CA 1
ATOM 978 C C . GLY A 1 128 ? -9.711 11.193 -2.786 1.00 81.94 128 GLY A C 1
ATOM 979 O O . GLY A 1 128 ? -10.166 10.059 -2.928 1.00 81.94 128 GLY A O 1
ATOM 980 N N . ALA A 1 129 ? -8.832 11.721 -3.645 1.00 75.44 129 ALA A N 1
ATOM 981 C CA . ALA A 1 129 ? -8.372 11.051 -4.873 1.00 75.44 129 ALA A CA 1
ATOM 982 C C . ALA A 1 129 ? -7.755 9.662 -4.623 1.00 75.44 129 ALA A C 1
ATOM 984 O O . ALA A 1 129 ? -7.712 8.811 -5.507 1.00 75.44 129 ALA A O 1
ATOM 985 N N . PHE A 1 130 ? -7.285 9.438 -3.398 1.00 69.31 130 PHE A N 1
ATOM 986 C CA . PHE A 1 130 ? -6.705 8.186 -2.945 1.00 69.31 130 PHE A CA 1
ATOM 987 C C . PHE A 1 130 ? -7.748 7.073 -2.756 1.00 69.31 130 PHE A C 1
ATOM 989 O O . PHE A 1 130 ? -7.454 5.911 -3.014 1.00 69.31 130 PHE A O 1
ATOM 996 N N . GLY A 1 131 ? -8.975 7.419 -2.352 1.00 70.69 131 GLY A N 1
ATOM 997 C CA . GLY A 1 131 ? -10.048 6.457 -2.083 1.00 70.69 131 GLY A CA 1
ATOM 998 C C . GLY A 1 131 ? -10.758 5.924 -3.327 1.00 70.69 131 GLY A C 1
ATOM 999 O O . GLY A 1 131 ? -11.472 4.934 -3.237 1.00 70.69 131 GLY A O 1
ATOM 1000 N N . SER A 1 132 ? -10.571 6.548 -4.495 1.00 75.31 132 SER A N 1
ATOM 1001 C CA . SER A 1 132 ? -11.362 6.238 -5.697 1.00 75.31 132 SER A CA 1
ATOM 1002 C C . SER A 1 132 ? -11.046 4.880 -6.333 1.00 75.31 132 SER A C 1
ATOM 1004 O O . SER A 1 132 ? -11.890 4.334 -7.035 1.00 75.31 132 SER A O 1
ATOM 1006 N N . TYR A 1 133 ? -9.839 4.351 -6.116 1.00 80.06 133 TYR A N 1
ATOM 1007 C CA . TYR A 1 133 ? -9.345 3.154 -6.814 1.00 80.06 133 TYR A CA 1
ATOM 1008 C C . TYR A 1 133 ? -8.541 2.211 -5.918 1.00 80.06 133 TYR A C 1
ATOM 1010 O O . TYR A 1 133 ? -7.854 1.333 -6.428 1.00 80.06 133 TYR A O 1
ATOM 1018 N N . ILE A 1 134 ? -8.559 2.425 -4.605 1.00 82.81 134 ILE A N 1
ATOM 1019 C CA . ILE A 1 134 ? -7.815 1.596 -3.661 1.00 82.81 134 ILE A CA 1
ATOM 1020 C C . ILE A 1 134 ? -8.640 0.358 -3.300 1.00 82.81 134 ILE A C 1
ATOM 1022 O O . ILE A 1 134 ? -9.826 0.488 -2.998 1.00 82.81 134 ILE A O 1
ATOM 1026 N N . ASP A 1 135 ? -8.042 -0.836 -3.318 1.00 86.75 135 ASP A N 1
ATOM 1027 C CA . ASP A 1 135 ? -8.722 -2.041 -2.828 1.00 86.75 135 ASP A CA 1
ATOM 1028 C C . ASP A 1 135 ? -8.695 -2.048 -1.287 1.00 86.75 135 ASP A C 1
ATOM 1030 O O . ASP A 1 135 ? -7.608 -2.163 -0.706 1.00 86.75 135 ASP A O 1
ATOM 1034 N N . PRO A 1 136 ? -9.850 -1.977 -0.593 1.00 88.31 136 PRO A N 1
ATOM 1035 C CA . PRO A 1 136 ? -9.898 -1.989 0.868 1.00 88.31 136 PRO A CA 1
ATOM 1036 C C . PRO A 1 136 ? -9.168 -3.185 1.497 1.00 88.31 136 PRO A C 1
ATOM 1038 O O . PRO A 1 136 ? -8.536 -3.039 2.546 1.00 88.31 136 PRO A O 1
ATOM 1041 N N . LYS A 1 137 ? -9.172 -4.354 0.837 1.00 89.19 137 LYS A N 1
ATOM 1042 C CA . LYS A 1 137 ? -8.444 -5.546 1.302 1.00 89.19 137 LYS A CA 1
ATOM 1043 C C . LYS A 1 137 ? -6.947 -5.297 1.321 1.00 89.19 137 LYS A C 1
ATOM 1045 O O . LYS A 1 137 ? -6.283 -5.681 2.280 1.00 89.19 137 LYS A O 1
ATOM 1050 N N . ASN A 1 138 ? -6.412 -4.638 0.297 1.00 90.56 138 ASN A N 1
ATOM 1051 C CA . ASN A 1 138 ? -4.990 -4.326 0.224 1.00 90.56 138 ASN A CA 1
ATOM 1052 C C . ASN A 1 138 ? -4.582 -3.363 1.333 1.00 90.56 138 ASN A C 1
ATOM 1054 O O . ASN A 1 138 ? -3.558 -3.588 1.974 1.00 90.56 138 ASN A O 1
ATOM 1058 N N . VAL A 1 139 ? -5.409 -2.359 1.633 1.00 89.38 139 VAL A N 1
ATOM 1059 C CA . VAL A 1 139 ? -5.116 -1.385 2.696 1.00 89.38 139 VAL A CA 1
ATOM 1060 C C . VAL A 1 139 ? -5.107 -2.019 4.088 1.00 89.38 139 VAL A C 1
ATOM 1062 O O . VAL A 1 139 ? -4.251 -1.699 4.920 1.00 89.38 139 VAL A O 1
ATOM 1065 N N . ILE A 1 140 ? -6.019 -2.962 4.335 1.00 89.81 140 ILE A N 1
ATOM 1066 C CA . ILE A 1 140 ? -6.024 -3.765 5.563 1.00 89.81 140 ILE A CA 1
ATOM 1067 C C . ILE A 1 140 ? -4.802 -4.693 5.596 1.00 89.81 140 ILE A C 1
ATOM 1069 O O . ILE A 1 140 ? -4.090 -4.739 6.598 1.00 89.81 140 ILE A O 1
ATOM 1073 N N . ASN A 1 141 ? -4.500 -5.385 4.494 1.00 88.44 141 ASN A N 1
ATOM 1074 C CA . ASN A 1 141 ? -3.395 -6.347 4.413 1.00 88.44 141 ASN A CA 1
ATOM 1075 C C . ASN A 1 141 ? -2.025 -5.711 4.661 1.00 88.44 141 ASN A C 1
ATOM 1077 O O . ASN A 1 141 ? -1.177 -6.304 5.329 1.00 88.44 141 ASN A O 1
ATOM 1081 N N . ILE A 1 142 ? -1.797 -4.496 4.157 1.00 90.88 142 ILE A N 1
ATOM 1082 C CA . ILE A 1 142 ? -0.554 -3.762 4.426 1.00 90.88 142 ILE A CA 1
ATOM 1083 C C . ILE A 1 142 ? -0.526 -3.155 5.834 1.00 90.88 142 ILE A C 1
ATOM 1085 O O . ILE A 1 142 ? 0.494 -2.586 6.22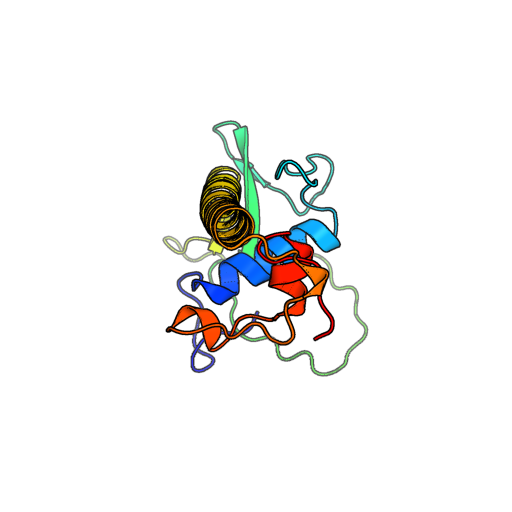2 1.00 90.88 142 ILE A O 1
ATOM 1089 N N . GLY A 1 143 ? -1.604 -3.268 6.614 1.00 89.38 143 GLY A N 1
ATOM 1090 C CA . GLY A 1 143 ? -1.709 -2.762 7.981 1.00 89.38 143 GLY A CA 1
ATOM 1091 C C . GLY A 1 143 ? -1.841 -1.244 8.069 1.00 89.38 143 GLY A C 1
ATOM 1092 O O . GLY A 1 143 ? -1.397 -0.657 9.052 1.00 89.38 143 GLY A O 1
ATOM 1093 N N . MET A 1 144 ? -2.392 -0.604 7.037 1.00 91.06 144 MET A N 1
ATOM 1094 C CA . MET A 1 144 ? -2.679 0.833 7.048 1.00 91.06 144 MET A CA 1
ATOM 1095 C C . MET A 1 144 ? -3.980 1.131 7.811 1.00 91.06 144 MET A C 1
ATOM 1097 O O . MET A 1 144 ? -4.029 2.093 8.570 1.00 91.06 144 MET A O 1
ATOM 1101 N N . PHE A 1 145 ? -4.985 0.256 7.698 1.00 89.12 145 PHE A N 1
ATOM 1102 C CA . PHE A 1 145 ? -6.206 0.277 8.513 1.00 89.12 145 PHE A CA 1
ATOM 1103 C C . PHE A 1 145 ? -6.286 -0.959 9.432 1.00 89.12 145 PHE A C 1
ATOM 1105 O O . PHE A 1 145 ? -5.595 -1.954 9.185 1.00 89.12 145 PHE A O 1
ATOM 1112 N N . PRO A 1 146 ? -7.069 -0.909 10.527 1.00 82.94 146 PRO A N 1
ATOM 1113 C CA . PRO A 1 146 ? -7.358 -2.081 11.356 1.00 82.94 146 PRO A CA 1
ATOM 1114 C C . PRO A 1 146 ? -8.071 -3.181 10.559 1.00 82.94 146 PRO A C 1
ATOM 1116 O O . PRO A 1 146 ? -8.705 -2.921 9.539 1.00 82.94 146 PRO A O 1
ATOM 1119 N N . ASN A 1 147 ? -7.977 -4.419 11.047 1.00 82.19 147 ASN A N 1
ATOM 1120 C CA . ASN A 1 147 ? -8.716 -5.533 10.465 1.00 82.19 147 ASN A CA 1
ATOM 1121 C C . ASN A 1 147 ? -10.200 -5.407 10.835 1.00 82.19 147 ASN A C 1
ATOM 1123 O O . ASN A 1 147 ? -10.573 -5.669 11.978 1.00 82.19 147 ASN A O 1
ATOM 1127 N N . VAL A 1 148 ? -11.012 -4.976 9.873 1.00 78.44 148 VAL A N 1
ATOM 1128 C CA . VAL A 1 148 ? -12.462 -4.788 9.993 1.00 78.44 148 VAL A CA 1
ATOM 1129 C C . VAL A 1 148 ? -13.176 -5.595 8.911 1.00 78.44 148 VAL A C 1
ATOM 1131 O O . VAL A 1 148 ? -12.572 -5.953 7.897 1.00 78.44 148 VAL A O 1
ATOM 1134 N N . GLN A 1 149 ? -14.457 -5.898 9.121 1.00 74.31 149 GLN A N 1
ATOM 1135 C CA . GLN A 1 149 ? -15.280 -6.478 8.060 1.00 74.31 149 GLN A CA 1
ATOM 1136 C C . GLN A 1 149 ? -15.476 -5.441 6.944 1.00 74.31 149 GLN A C 1
ATOM 1138 O O . GLN A 1 149 ? -15.732 -4.270 7.225 1.00 74.31 149 GLN A O 1
ATOM 1143 N N . LEU A 1 150 ? -15.290 -5.885 5.698 1.00 73.75 150 LEU A N 1
ATOM 1144 C CA . LEU A 1 150 ? -15.399 -5.077 4.479 1.00 73.75 150 LEU A CA 1
ATOM 1145 C C . LEU A 1 150 ? -16.780 -5.191 3.843 1.00 73.75 150 LEU A C 1
ATOM 1147 O O . LEU A 1 150 ? -17.307 -6.327 3.824 1.00 73.75 150 LEU A O 1
#

Foldseek 3Di:
DADDVQDDDPAADLQRLLVVQLVCCVVVCADLVLDGDPPDPQWDADPVRWIKGFPFQFPDGDDPPPDDDDPDPDPDDPHDPPTDTHIDTSVSSVVVVVVLVVLLVVVVVVCVVVVHDPVNDPDDDDDDPNRPNHDPVSCCSSVSDPDDDD